Protein AF-A0A1J4VVX9-F1 (afdb_monomer)

Secondary structure (DSSP, 8-state):
-HHHHHHHHHHHHHHHHHHHHHHHHHHHS------SHHHHHHHHHHHTTSHHHHHHHHHHHHHHHHHHHHHTTS-HHHHHHHHTHHHHHHHHHHHHH-

pLDDT: mean 90.31, std 6.22, range [65.88, 97.25]

Foldseek 3Di:
DVVLLVLLVQLLLLLLQLVVLLVVLVVPQPDFPPPDPVRVVVSVVSSVPDVSNVSSVVSNVVSVVSLVVSVVVDDPVVSVVSNVCSVVSNVVCVVPPD

Solvent-accessible surface area (backbone atoms only — not comparable to full-atom values): 5157 Å² total; per-residue (Å²): 109,71,67,48,55,53,38,31,48,52,17,22,52,30,39,27,53,12,51,50,24,41,50,54,28,50,73,74,44,77,89,68,76,76,83,44,74,68,40,48,55,52,48,53,60,56,40,69,70,34,69,39,37,56,53,12,49,51,28,36,52,54,15,50,55,39,40,52,58,32,58,76,75,45,59,63,88,58,52,50,67,57,35,54,50,23,59,55,48,36,50,53,50,42,74,77,77,108

Sequence (98 aa):
MIKIILVVILSAVFSASGQMCFKAASNKTKPLQMNSIAGYLNYIGNVAKYPWIWLGLGSMGVSLVIWLIAVSQANLSLVYPIGSLYYIFVLALSHFFL

Mean predicted aligned error: 4.54 Å

Structure (mmCIF, N/CA/C/O backbone):
data_AF-A0A1J4VVX9-F1
#
_entry.id   AF-A0A1J4VVX9-F1
#
loop_
_atom_site.group_PDB
_atom_site.id
_atom_site.type_symbol
_atom_site.label_atom_id
_atom_site.label_alt_id
_atom_site.label_comp_id
_atom_site.label_asym_id
_atom_site.label_entity_id
_atom_site.label_seq_id
_atom_site.pdbx_PDB_ins_code
_atom_site.Cartn_x
_atom_site.Cartn_y
_atom_site.Cartn_z
_atom_site.occupancy
_atom_site.B_iso_or_equiv
_atom_site.auth_seq_id
_atom_site.auth_comp_id
_atom_site.auth_asym_id
_atom_site.auth_atom_id
_atom_site.pdbx_PDB_model_num
ATOM 1 N N . MET A 1 1 ? -16.045 -2.077 18.589 1.00 76.56 1 MET A N 1
ATOM 2 C CA . MET A 1 1 ? -14.988 -3.026 18.166 1.00 76.56 1 MET A CA 1
ATOM 3 C C . MET A 1 1 ? -15.163 -3.494 16.724 1.00 76.56 1 MET A C 1
ATOM 5 O O . MET A 1 1 ? -14.283 -3.198 15.933 1.00 76.56 1 MET A O 1
ATOM 9 N N . ILE A 1 2 ? -16.292 -4.107 16.334 1.00 87.94 2 ILE A N 1
ATOM 10 C CA . ILE A 1 2 ? -16.545 -4.545 14.937 1.00 87.94 2 ILE A CA 1
ATOM 11 C C . ILE A 1 2 ? -16.298 -3.457 13.883 1.00 87.94 2 ILE A C 1
ATOM 13 O O . ILE A 1 2 ? -15.640 -3.720 12.884 1.00 87.94 2 ILE A O 1
ATOM 17 N N . LYS A 1 3 ? -16.742 -2.218 14.133 1.00 90.31 3 LYS A N 1
ATOM 18 C CA . LYS A 1 3 ? -16.513 -1.099 13.203 1.00 90.31 3 LYS A CA 1
ATOM 19 C C . LYS A 1 3 ? -15.024 -0.879 12.902 1.00 90.31 3 LYS A C 1
ATOM 21 O O . LYS A 1 3 ? -14.666 -0.664 11.757 1.00 90.31 3 LYS A O 1
ATOM 26 N N . ILE A 1 4 ? -14.163 -0.993 13.911 1.00 90.94 4 ILE A N 1
ATOM 27 C CA . ILE A 1 4 ? -12.716 -0.773 13.778 1.00 90.94 4 ILE A CA 1
ATOM 28 C C . ILE A 1 4 ? -12.085 -1.906 12.971 1.00 90.94 4 ILE A C 1
ATOM 30 O O . ILE A 1 4 ? -11.304 -1.644 12.067 1.00 90.94 4 ILE A O 1
ATOM 34 N N . ILE A 1 5 ? -12.486 -3.152 13.241 1.00 92.50 5 ILE A N 1
ATOM 35 C CA . ILE A 1 5 ? -12.033 -4.321 12.477 1.00 92.50 5 ILE A CA 1
ATOM 36 C C . ILE A 1 5 ? -12.348 -4.130 10.986 1.00 92.50 5 ILE A C 1
ATOM 38 O O . ILE A 1 5 ? -11.467 -4.302 10.150 1.00 92.50 5 ILE A O 1
ATOM 42 N N . LEU A 1 6 ? -13.573 -3.706 10.657 1.00 93.69 6 LEU A N 1
ATOM 43 C CA . LEU A 1 6 ? -13.984 -3.449 9.273 1.00 93.69 6 LEU A CA 1
ATOM 44 C C . LEU A 1 6 ? -13.160 -2.335 8.614 1.00 93.69 6 LEU A C 1
ATOM 46 O O . LEU A 1 6 ? -12.743 -2.492 7.471 1.00 93.69 6 LEU A O 1
ATOM 50 N N . VAL A 1 7 ? -12.887 -1.240 9.329 1.00 93.88 7 VAL A N 1
ATOM 51 C CA . VAL A 1 7 ? -12.058 -0.131 8.822 1.00 93.88 7 VAL A CA 1
ATOM 52 C C . VAL A 1 7 ? -10.624 -0.598 8.549 1.00 93.88 7 VAL A C 1
ATOM 54 O O . VAL A 1 7 ? -10.067 -0.285 7.498 1.00 93.88 7 VAL A O 1
ATOM 57 N N . VAL A 1 8 ? -10.035 -1.395 9.445 1.00 94.62 8 VAL A N 1
ATOM 58 C CA . VAL A 1 8 ? -8.677 -1.932 9.260 1.00 94.62 8 VAL A CA 1
ATOM 59 C C . VAL A 1 8 ? -8.618 -2.902 8.083 1.00 94.62 8 VAL A C 1
ATOM 61 O O . VAL A 1 8 ? -7.711 -2.803 7.260 1.00 94.62 8 VAL A O 1
ATOM 64 N N . ILE A 1 9 ? -9.594 -3.806 7.962 1.00 94.75 9 ILE A N 1
ATOM 65 C CA . ILE A 1 9 ? -9.678 -4.734 6.826 1.00 94.75 9 ILE A CA 1
ATOM 66 C C . ILE A 1 9 ? -9.832 -3.958 5.515 1.00 94.75 9 ILE A C 1
ATOM 68 O O . ILE A 1 9 ? -9.162 -4.276 4.536 1.00 94.75 9 ILE A O 1
ATOM 72 N N . LEU A 1 10 ? -10.661 -2.913 5.495 1.00 95.50 10 LEU A N 1
ATOM 73 C CA . LEU A 1 10 ? -10.836 -2.074 4.314 1.00 95.50 10 LEU A CA 1
ATOM 74 C C . LEU A 1 10 ? -9.517 -1.401 3.906 1.00 95.50 10 LEU A C 1
ATOM 76 O O . LEU A 1 10 ? -9.131 -1.477 2.742 1.00 95.50 10 LEU A O 1
ATOM 80 N N . SER A 1 11 ? -8.788 -0.812 4.860 1.00 96.00 11 SER A N 1
ATOM 81 C CA . SER 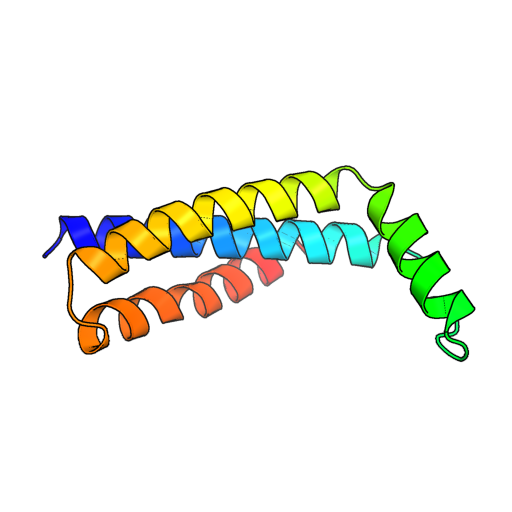A 1 11 ? -7.444 -0.270 4.611 1.00 96.00 11 SER A CA 1
ATOM 82 C C . SER A 1 11 ? -6.502 -1.347 4.063 1.00 96.00 11 SER A C 1
ATOM 84 O O . SER A 1 11 ? -5.847 -1.136 3.044 1.00 96.00 11 SER A O 1
ATOM 86 N N . ALA A 1 12 ? -6.490 -2.538 4.661 1.00 95.31 12 ALA A N 1
ATOM 87 C CA . ALA A 1 12 ? -5.661 -3.648 4.207 1.00 95.31 12 ALA A CA 1
ATOM 88 C C . ALA A 1 12 ? -5.964 -4.051 2.750 1.00 95.31 12 ALA A C 1
ATOM 90 O O . ALA A 1 12 ? -5.035 -4.252 1.968 1.00 95.31 12 ALA A O 1
ATOM 91 N N . VAL A 1 13 ? -7.235 -4.101 2.340 1.00 94.81 13 VAL A N 1
ATOM 92 C CA . VAL A 1 13 ? -7.622 -4.399 0.947 1.00 94.81 13 VAL A CA 1
ATOM 93 C C . VAL A 1 13 ? -7.134 -3.313 -0.020 1.00 94.81 13 VAL A C 1
ATOM 95 O O . VAL A 1 13 ? -6.573 -3.636 -1.071 1.00 94.81 13 VAL A O 1
ATOM 98 N N . PHE A 1 14 ? -7.280 -2.032 0.333 1.00 95.38 14 PHE A N 1
ATOM 99 C CA . PHE A 1 14 ? -6.775 -0.922 -0.487 1.00 95.38 14 PHE A CA 1
ATOM 100 C C . PHE A 1 14 ? -5.244 -0.910 -0.573 1.00 95.38 14 PHE A C 1
ATOM 102 O O . PHE A 1 14 ? -4.686 -0.700 -1.653 1.00 95.38 14 PHE A O 1
ATOM 109 N N . SER A 1 15 ? -4.545 -1.193 0.529 1.00 95.31 15 SER A N 1
ATOM 110 C CA . SER A 1 15 ? -3.089 -1.366 0.516 1.00 95.31 15 SER A CA 1
ATOM 111 C C . SER A 1 15 ? -2.678 -2.507 -0.413 1.00 95.31 15 SER A C 1
ATOM 113 O O . SER A 1 15 ? -1.761 -2.339 -1.216 1.00 95.31 15 SER A O 1
ATOM 115 N N . ALA A 1 16 ? -3.354 -3.659 -0.336 1.00 94.94 16 ALA A N 1
ATOM 116 C CA . ALA A 1 16 ? -3.013 -4.837 -1.136 1.00 94.94 16 ALA A CA 1
ATOM 117 C C . ALA A 1 16 ? -3.251 -4.586 -2.630 1.00 94.94 16 ALA A C 1
ATOM 119 O O . ALA A 1 16 ? -2.394 -4.888 -3.460 1.00 94.94 16 ALA A O 1
ATOM 120 N N . SER A 1 17 ? -4.360 -3.924 -2.956 1.00 93.44 17 SER A N 1
ATOM 121 C CA . SER A 1 17 ? -4.683 -3.482 -4.317 1.00 93.44 17 SER A CA 1
ATOM 122 C C . SER A 1 17 ? -3.662 -2.472 -4.854 1.00 93.44 17 SER A C 1
ATOM 124 O O . SER A 1 17 ? -3.262 -2.544 -6.015 1.00 93.44 17 SER A O 1
ATOM 126 N N . GLY A 1 18 ? -3.169 -1.557 -4.013 1.00 93.94 18 GLY A N 1
ATOM 127 C CA . GLY A 1 18 ? -2.116 -0.617 -4.408 1.00 93.94 18 GLY A CA 1
ATOM 128 C C . GLY A 1 18 ? -0.808 -1.326 -4.770 1.00 93.94 18 GLY A C 1
ATOM 129 O O . GLY A 1 18 ? -0.171 -1.018 -5.777 1.00 93.94 18 GLY A O 1
ATOM 130 N N . GLN A 1 19 ? -0.455 -2.346 -3.995 1.00 93.69 19 GLN A N 1
ATOM 131 C CA . GLN A 1 19 ?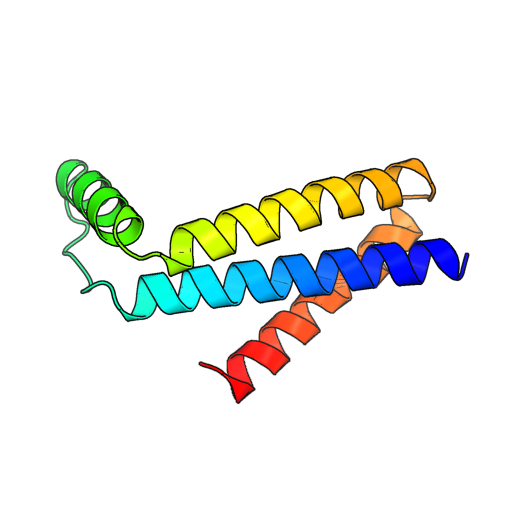 0.776 -3.120 -4.166 1.00 93.69 19 GLN A CA 1
ATOM 132 C C . GLN A 1 19 ? 0.733 -4.026 -5.395 1.00 93.69 19 GLN A C 1
ATOM 134 O O . GLN A 1 19 ? 1.720 -4.126 -6.125 1.00 93.69 19 GLN A O 1
ATOM 139 N N . MET A 1 20 ? -0.440 -4.582 -5.702 1.00 93.62 20 MET A N 1
ATOM 140 C CA . MET A 1 20 ? -0.714 -5.221 -6.990 1.00 93.62 20 MET A CA 1
ATOM 141 C C . MET A 1 20 ? -0.405 -4.289 -8.162 1.00 93.62 20 MET A C 1
ATOM 143 O O . MET A 1 20 ? 0.310 -4.667 -9.088 1.00 93.62 20 MET A O 1
ATOM 147 N N . CYS A 1 21 ? -0.916 -3.056 -8.111 1.00 92.19 21 CYS A N 1
ATOM 148 C CA . CYS A 1 21 ? -0.747 -2.084 -9.185 1.00 92.19 21 CYS A CA 1
ATOM 149 C C . CYS A 1 21 ? 0.728 -1.707 -9.386 1.00 92.19 21 CYS A C 1
ATOM 151 O O . CYS A 1 21 ? 1.202 -1.638 -10.522 1.00 92.19 21 CYS A O 1
ATOM 153 N N . PHE A 1 22 ? 1.485 -1.533 -8.299 1.00 91.94 22 PHE A N 1
ATOM 154 C CA . PHE A 1 22 ? 2.929 -1.291 -8.370 1.00 91.94 22 PHE A CA 1
ATOM 155 C C . PHE A 1 22 ? 3.688 -2.463 -8.971 1.00 91.94 22 PHE A C 1
ATOM 157 O O . PHE A 1 22 ? 4.566 -2.269 -9.819 1.00 91.94 22 PHE A O 1
ATOM 164 N N . LYS A 1 23 ? 3.334 -3.687 -8.578 1.00 92.06 23 LYS A N 1
ATOM 165 C CA . LYS A 1 23 ? 3.956 -4.884 -9.132 1.00 92.06 23 LYS A CA 1
ATOM 166 C C . LYS A 1 23 ? 3.612 -5.052 -10.614 1.00 92.06 23 LYS A C 1
ATOM 168 O O . LYS A 1 23 ? 4.511 -5.321 -11.404 1.00 92.06 23 LYS A O 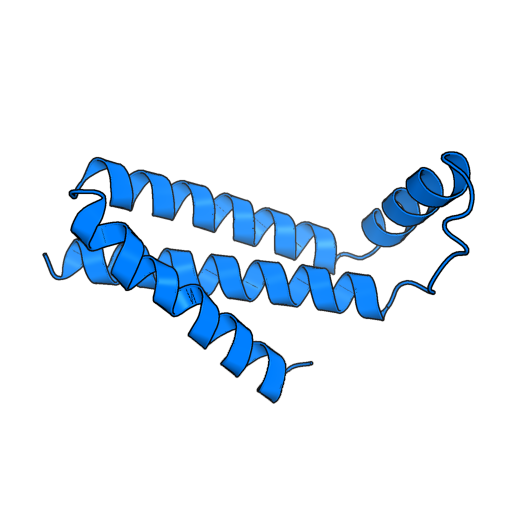1
ATOM 173 N N . ALA A 1 24 ? 2.371 -4.785 -11.017 1.00 89.69 24 ALA A N 1
ATOM 174 C CA . ALA A 1 24 ? 1.949 -4.791 -12.417 1.00 89.69 24 ALA A CA 1
ATOM 175 C C . ALA A 1 24 ? 2.691 -3.735 -13.260 1.00 89.69 24 ALA A C 1
ATOM 177 O O . ALA A 1 24 ? 3.144 -4.039 -14.365 1.00 89.69 24 ALA A O 1
ATOM 178 N N . ALA A 1 25 ? 2.866 -2.514 -12.742 1.00 88.12 25 ALA A N 1
ATOM 179 C CA . ALA A 1 25 ? 3.662 -1.470 -13.396 1.00 88.12 25 ALA A CA 1
ATOM 180 C C . ALA A 1 25 ? 5.139 -1.885 -13.539 1.00 88.12 25 ALA A C 1
ATOM 182 O O . ALA A 1 25 ? 5.750 -1.701 -14.595 1.00 88.12 25 ALA A O 1
ATOM 183 N N . SER A 1 26 ? 5.694 -2.502 -12.495 1.00 87.56 26 SER A N 1
ATOM 184 C CA . SER A 1 26 ? 7.081 -2.975 -12.485 1.00 87.56 26 SER A CA 1
ATOM 185 C C . SER A 1 26 ? 7.298 -4.124 -13.469 1.00 87.56 26 SER A C 1
ATOM 187 O O . SER A 1 26 ? 8.261 -4.093 -14.223 1.00 87.56 26 SER A O 1
ATOM 189 N N . ASN A 1 27 ? 6.374 -5.087 -13.549 1.00 88.19 27 ASN A N 1
ATOM 190 C CA . ASN A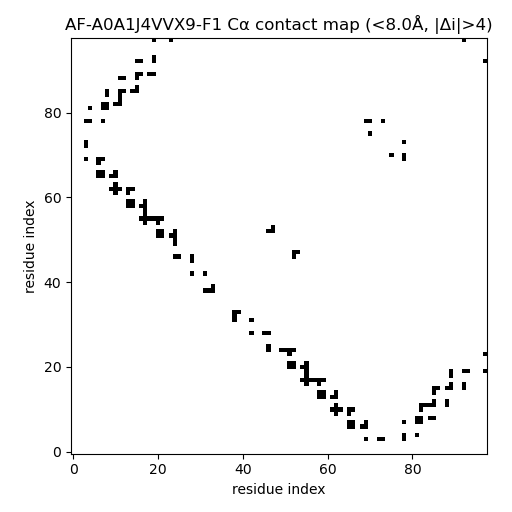 1 27 ? 6.461 -6.216 -14.485 1.00 88.19 27 ASN A CA 1
ATOM 191 C C . ASN A 1 27 ? 6.434 -5.770 -15.960 1.00 88.19 27 ASN A C 1
ATOM 193 O O . ASN A 1 27 ? 7.016 -6.433 -16.813 1.00 88.19 27 ASN A O 1
ATOM 197 N N . LYS A 1 28 ? 5.774 -4.646 -16.274 1.00 84.44 28 LYS A N 1
ATOM 198 C CA . LYS A 1 28 ? 5.758 -4.065 -17.629 1.00 84.44 28 LYS A CA 1
ATOM 199 C C . LYS A 1 28 ? 7.007 -3.241 -17.945 1.00 84.44 28 LYS A C 1
ATOM 201 O O . LYS A 1 28 ? 7.277 -2.946 -19.108 1.00 84.44 28 LYS A O 1
ATOM 206 N N . THR A 1 29 ? 7.777 -2.859 -16.930 1.00 83.56 29 THR A N 1
ATOM 207 C CA . THR A 1 29 ? 8.993 -2.068 -17.109 1.00 83.56 29 THR A CA 1
ATOM 208 C C . THR A 1 29 ? 10.175 -3.003 -17.340 1.00 83.56 29 THR A C 1
ATOM 210 O O . THR A 1 29 ? 10.429 -3.904 -16.547 1.00 83.56 29 THR A O 1
ATOM 213 N N . LYS A 1 30 ? 10.917 -2.806 -18.438 1.00 74.75 30 LYS A N 1
ATOM 214 C CA . LYS A 1 30 ? 12.115 -3.610 -18.716 1.00 74.75 30 LYS A CA 1
ATOM 215 C C . LYS A 1 30 ? 13.125 -3.452 -17.568 1.00 74.75 30 LYS A C 1
ATOM 217 O O . LYS A 1 30 ? 13.365 -2.313 -17.156 1.00 74.75 30 LYS A O 1
ATOM 222 N N . PRO A 1 31 ? 13.745 -4.542 -17.084 1.00 67.69 31 PRO A N 1
ATOM 223 C CA . PRO A 1 31 ? 14.815 -4.441 -16.102 1.00 67.69 31 PRO A CA 1
ATOM 224 C C . PRO A 1 31 ? 15.974 -3.650 -16.719 1.00 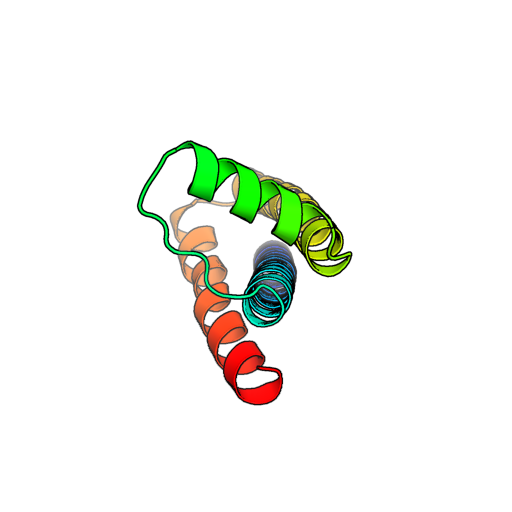67.69 31 PRO A C 1
ATOM 226 O O . PRO A 1 31 ? 16.554 -4.055 -17.726 1.00 67.69 31 PRO A O 1
ATOM 229 N N . LEU A 1 32 ? 16.266 -2.479 -16.154 1.00 70.19 32 LEU A N 1
ATOM 230 C CA . LEU A 1 32 ? 17.415 -1.667 -16.547 1.00 70.19 32 LEU A CA 1
ATOM 231 C C . LEU A 1 32 ? 18.643 -2.110 -15.752 1.00 70.19 32 LEU A C 1
ATOM 233 O O . LEU A 1 32 ? 18.525 -2.512 -14.595 1.00 70.19 32 LEU A O 1
ATOM 237 N N . GLN A 1 33 ? 19.829 -1.994 -16.353 1.00 65.88 33 GLN A N 1
ATOM 238 C CA . GLN A 1 33 ? 21.078 -2.124 -15.608 1.00 65.88 33 GLN A CA 1
ATOM 239 C C . GLN A 1 33 ? 21.165 -0.968 -14.605 1.00 65.88 33 GLN A C 1
ATOM 241 O O . GLN A 1 33 ? 21.434 0.178 -14.966 1.00 65.88 33 GLN A O 1
ATOM 246 N N . MET A 1 34 ? 20.897 -1.272 -13.338 1.00 72.44 34 MET A N 1
ATOM 247 C CA . MET A 1 34 ? 20.911 -0.339 -12.208 1.00 72.44 34 MET A CA 1
ATOM 248 C C . MET A 1 34 ? 22.345 -0.039 -11.738 1.00 72.44 34 MET A C 1
ATOM 250 O O . MET A 1 34 ? 22.658 -0.081 -10.553 1.00 72.44 34 MET A O 1
ATOM 254 N N . ASN A 1 35 ? 23.230 0.264 -12.688 1.00 79.00 35 ASN A N 1
ATOM 255 C CA . ASN A 1 35 ? 24.664 0.431 -12.439 1.00 79.00 35 ASN A CA 1
ATOM 256 C C . ASN A 1 35 ? 25.061 1.903 -12.226 1.00 79.00 35 ASN A C 1
ATOM 258 O O . ASN A 1 35 ? 26.225 2.200 -11.980 1.00 79.00 35 ASN A O 1
ATOM 262 N N . SER A 1 36 ? 24.115 2.843 -12.334 1.00 84.06 36 SER A N 1
ATOM 263 C CA . SER A 1 36 ? 24.359 4.274 -12.132 1.00 84.06 36 SER A CA 1
ATOM 264 C C . SER A 1 36 ? 23.118 5.000 -11.608 1.00 84.06 36 SER A C 1
ATOM 266 O O . SER A 1 36 ? 21.988 4.583 -11.867 1.00 84.06 36 SER A O 1
ATOM 268 N N . ILE A 1 37 ? 23.319 6.129 -10.916 1.00 83.50 37 ILE A N 1
ATOM 269 C CA . ILE A 1 37 ? 22.245 7.018 -10.424 1.00 83.50 37 ILE A CA 1
ATOM 270 C C . ILE A 1 37 ? 21.318 7.460 -11.569 1.00 83.50 37 ILE A C 1
ATOM 272 O O . ILE A 1 37 ? 20.097 7.465 -11.419 1.00 83.50 37 ILE A O 1
ATOM 276 N N . ALA A 1 38 ? 21.883 7.745 -12.746 1.00 84.62 38 ALA A N 1
ATOM 277 C CA . ALA A 1 38 ? 21.112 8.063 -13.945 1.00 84.62 38 ALA A CA 1
ATOM 278 C C . ALA A 1 38 ? 20.213 6.893 -14.395 1.00 84.62 38 ALA A C 1
ATOM 280 O O . ALA A 1 38 ? 19.099 7.116 -14.869 1.00 84.62 38 ALA A O 1
ATOM 281 N N . GLY A 1 39 ? 20.656 5.644 -14.211 1.00 84.88 39 GLY A N 1
ATOM 282 C CA . GLY A 1 39 ? 19.851 4.445 -14.459 1.00 84.88 39 GLY A CA 1
ATOM 283 C C . GLY A 1 39 ? 18.626 4.348 -13.544 1.00 84.88 39 GLY A C 1
ATOM 284 O O . GLY A 1 39 ? 17.532 4.055 -14.026 1.00 84.88 39 GLY A O 1
ATOM 285 N N . TYR A 1 40 ? 18.774 4.671 -12.254 1.00 83.94 40 TYR A N 1
ATOM 286 C CA . TYR A 1 40 ? 17.654 4.699 -11.300 1.00 83.94 40 TYR A CA 1
ATOM 287 C C . TYR A 1 40 ? 16.631 5.789 -11.634 1.00 83.94 40 TYR A C 1
ATOM 289 O O . TYR A 1 40 ? 15.431 5.514 -11.665 1.00 83.94 40 TYR A O 1
ATOM 297 N N . LEU A 1 41 ? 17.087 7.009 -11.939 1.00 86.69 41 LEU A N 1
ATOM 298 C CA . LEU A 1 41 ? 16.193 8.108 -12.325 1.00 86.69 41 LEU A CA 1
ATOM 299 C C . LEU A 1 41 ? 15.431 7.788 -13.618 1.00 86.69 41 LEU A C 1
ATOM 301 O O . LEU A 1 41 ? 14.224 8.018 -13.697 1.00 86.69 41 LEU A O 1
ATOM 305 N N . ASN A 1 42 ? 16.102 7.179 -14.601 1.00 86.25 42 ASN A N 1
ATOM 306 C CA . ASN A 1 42 ? 15.454 6.714 -15.827 1.00 86.25 42 ASN A CA 1
ATOM 307 C C . ASN A 1 42 ? 14.445 5.589 -15.570 1.00 86.25 42 ASN A C 1
ATOM 309 O O . ASN A 1 42 ? 13.385 5.571 -16.195 1.00 86.25 42 ASN A O 1
ATOM 313 N N . TYR A 1 43 ? 14.734 4.657 -14.657 1.00 86.62 43 TYR A N 1
ATOM 314 C CA . TYR A 1 43 ? 13.776 3.623 -14.265 1.00 86.62 43 TYR A CA 1
ATOM 315 C C . TYR A 1 43 ? 12.512 4.246 -13.674 1.00 86.62 43 TYR A C 1
ATOM 317 O O . TYR A 1 43 ? 11.420 3.978 -14.168 1.00 86.62 43 TYR A O 1
ATOM 325 N N . ILE A 1 44 ? 12.655 5.141 -12.692 1.00 86.25 44 ILE A N 1
ATOM 326 C CA . ILE A 1 44 ? 11.522 5.833 -12.061 1.00 86.25 44 ILE A CA 1
ATOM 327 C C . ILE A 1 44 ? 10.719 6.613 -13.107 1.00 86.25 44 ILE A C 1
ATOM 329 O O . ILE A 1 44 ? 9.499 6.476 -13.167 1.00 86.25 44 ILE A O 1
ATOM 333 N N . GLY A 1 45 ? 11.394 7.363 -13.983 1.00 87.69 45 GLY A N 1
ATOM 334 C CA . GLY A 1 45 ? 10.745 8.103 -15.065 1.00 87.69 45 GLY A CA 1
ATOM 335 C C . GLY A 1 45 ? 9.995 7.206 -16.055 1.00 87.69 45 GLY A C 1
ATOM 336 O O . GLY A 1 45 ? 8.962 7.605 -16.584 1.00 87.69 45 GLY A O 1
ATOM 337 N N . ASN A 1 46 ? 10.466 5.980 -16.295 1.00 87.81 46 ASN A N 1
ATOM 338 C CA . ASN A 1 46 ? 9.771 5.016 -17.148 1.00 87.81 46 ASN A CA 1
ATOM 339 C C . ASN A 1 46 ? 8.602 4.331 -16.432 1.00 87.81 46 ASN A C 1
ATOM 341 O O . ASN A 1 46 ? 7.541 4.186 -17.035 1.00 87.81 46 ASN A O 1
ATOM 345 N N . VAL A 1 47 ? 8.754 3.971 -15.156 1.00 88.38 47 VAL A N 1
ATOM 346 C CA . VAL A 1 47 ? 7.660 3.419 -14.342 1.00 88.38 47 VAL A CA 1
ATOM 347 C C . VAL A 1 47 ? 6.525 4.439 -14.203 1.00 88.38 47 VAL A C 1
ATOM 349 O O . VAL A 1 47 ? 5.357 4.077 -14.338 1.00 88.38 47 VAL A O 1
ATOM 352 N N . ALA A 1 48 ? 6.860 5.722 -14.026 1.00 89.25 48 ALA A N 1
ATOM 353 C CA . ALA A 1 48 ?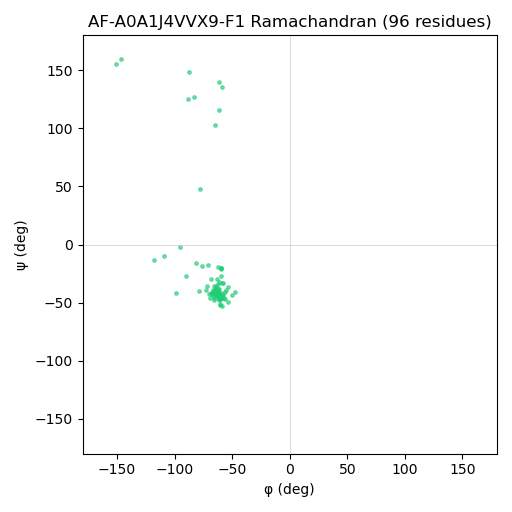 5.910 6.832 -13.915 1.00 89.25 48 ALA A CA 1
ATOM 354 C C . ALA A 1 48 ? 4.999 7.003 -15.149 1.00 89.25 48 ALA A C 1
ATOM 356 O O . ALA A 1 48 ? 3.930 7.602 -15.045 1.00 89.25 48 ALA A O 1
ATOM 357 N N . LYS A 1 49 ? 5.382 6.461 -16.314 1.00 89.56 49 LYS A N 1
ATOM 358 C CA . LYS A 1 49 ? 4.556 6.497 -17.535 1.00 89.56 49 LYS A CA 1
ATOM 359 C C . LYS A 1 49 ? 3.401 5.497 -17.502 1.00 89.56 49 LYS A C 1
ATOM 361 O O . LYS A 1 49 ? 2.460 5.637 -18.279 1.00 89.56 49 LYS A O 1
ATOM 366 N N . TYR A 1 50 ? 3.454 4.481 -16.640 1.00 90.44 50 TYR A N 1
ATOM 367 C CA . TYR A 1 50 ? 2.400 3.475 -16.576 1.00 90.44 50 TYR A CA 1
ATOM 368 C C . TYR A 1 50 ? 1.236 3.960 -15.708 1.00 90.44 50 TYR A C 1
ATOM 370 O O . TYR A 1 50 ? 1.448 4.252 -14.536 1.00 90.44 50 TYR A O 1
ATOM 378 N N . PRO A 1 51 ? -0.017 3.950 -16.199 1.00 89.38 51 PRO A N 1
ATOM 379 C CA . PRO A 1 51 ? -1.173 4.411 -15.419 1.00 89.38 51 PRO A CA 1
ATOM 380 C C . PRO A 1 51 ? -1.377 3.610 -14.122 1.00 89.38 51 PRO A C 1
ATOM 382 O O . PRO A 1 51 ? -1.864 4.137 -13.126 1.00 89.38 51 PRO A O 1
ATOM 385 N N . TRP A 1 52 ? -0.932 2.350 -14.108 1.00 91.06 52 TRP A N 1
ATOM 386 C CA . TRP A 1 52 ? -0.967 1.469 -12.943 1.00 91.06 52 TRP A CA 1
ATOM 387 C C . TRP A 1 52 ? -0.201 2.027 -11.736 1.00 91.06 52 TRP A C 1
ATOM 389 O O . TRP A 1 52 ? -0.646 1.828 -10.611 1.00 91.06 52 TRP A O 1
ATOM 399 N N . ILE A 1 53 ? 0.895 2.774 -11.928 1.00 92.81 53 ILE A N 1
ATOM 400 C CA . ILE A 1 53 ? 1.617 3.366 -10.790 1.00 92.81 53 ILE A CA 1
ATOM 401 C C . ILE A 1 53 ? 0.766 4.426 -10.085 1.00 92.81 53 ILE A C 1
ATOM 403 O O . ILE A 1 53 ? 0.723 4.476 -8.861 1.00 92.81 53 ILE A O 1
ATOM 407 N N . TRP A 1 54 ? 0.019 5.225 -10.845 1.00 93.25 54 TRP A N 1
ATOM 408 C CA . TRP A 1 54 ? -0.818 6.295 -10.312 1.00 93.25 54 TRP A CA 1
ATOM 409 C C . TRP A 1 54 ? -2.054 5.739 -9.614 1.00 93.25 54 TRP A C 1
ATOM 411 O O . TRP A 1 54 ? -2.405 6.204 -8.532 1.00 93.25 54 TRP A O 1
ATOM 421 N N . LEU A 1 55 ? -2.659 4.689 -10.177 1.00 93.44 55 LEU A N 1
ATOM 422 C CA . LEU A 1 55 ? -3.728 3.945 -9.508 1.00 93.44 55 LEU A CA 1
ATOM 423 C C . LEU A 1 55 ? -3.238 3.317 -8.198 1.00 93.44 55 LEU A C 1
ATOM 425 O O . LEU A 1 55 ? -3.922 3.412 -7.180 1.00 93.44 55 LEU A O 1
ATOM 429 N N . GLY A 1 56 ? -2.031 2.746 -8.196 1.00 93.94 56 GLY A N 1
ATOM 430 C CA . GLY A 1 56 ? -1.416 2.204 -6.988 1.00 93.94 56 GLY A CA 1
ATOM 431 C C . GLY A 1 56 ? -1.178 3.268 -5.914 1.00 93.94 56 GLY A C 1
ATOM 432 O O . GLY A 1 56 ? -1.527 3.057 -4.753 1.00 93.94 56 GLY A O 1
ATOM 433 N N . LEU A 1 57 ? -0.662 4.438 -6.309 1.00 94.75 57 LEU A N 1
ATOM 434 C CA . LEU A 1 57 ? -0.442 5.580 -5.417 1.00 94.75 57 LEU A CA 1
ATOM 435 C C . LEU A 1 57 ? -1.757 6.114 -4.848 1.00 94.75 57 LEU A C 1
ATOM 437 O O . LEU A 1 57 ? -1.846 6.344 -3.644 1.00 94.75 57 LEU A O 1
ATOM 441 N N . GLY A 1 58 ? -2.790 6.257 -5.681 1.00 95.88 58 GLY A N 1
ATOM 442 C CA . GLY A 1 58 ? -4.126 6.653 -5.234 1.00 95.88 58 GLY A CA 1
ATOM 443 C C . GLY A 1 58 ? -4.704 5.662 -4.224 1.00 95.88 58 GLY A C 1
ATOM 444 O O . GLY A 1 58 ? -5.171 6.066 -3.161 1.00 95.88 58 GLY A O 1
ATOM 445 N N . SER A 1 59 ? -4.592 4.359 -4.503 1.00 95.38 59 SER A N 1
ATOM 446 C CA . SER A 1 59 ? -5.042 3.295 -3.597 1.00 95.38 59 SER A CA 1
ATOM 447 C C . SER A 1 59 ? -4.290 3.313 -2.263 1.00 95.38 59 SER A C 1
ATOM 449 O O . SER A 1 59 ? -4.906 3.181 -1.206 1.00 95.38 59 SER A O 1
ATOM 451 N N . MET A 1 60 ? -2.971 3.534 -2.286 1.00 94.88 60 MET A N 1
ATOM 452 C CA . MET A 1 60 ? -2.177 3.711 -1.066 1.00 94.88 60 MET A CA 1
ATOM 453 C C . MET A 1 60 ? -2.560 4.974 -0.295 1.00 94.88 60 MET A C 1
ATOM 455 O O . MET A 1 60 ? -2.645 4.926 0.929 1.00 94.88 60 MET A O 1
ATOM 459 N N . GLY A 1 61 ? -2.824 6.084 -0.986 1.00 96.44 61 GLY A N 1
ATOM 460 C CA . GLY A 1 61 ? -3.274 7.326 -0.360 1.00 96.44 61 GLY A CA 1
ATOM 461 C C . GLY A 1 61 ? -4.610 7.148 0.363 1.00 96.44 61 GLY A C 1
ATOM 462 O O . GLY A 1 61 ? -4.731 7.503 1.534 1.00 96.44 61 GLY A O 1
ATOM 463 N N . VAL A 1 62 ? -5.589 6.518 -0.293 1.00 96.62 62 VAL A N 1
ATOM 464 C CA . VAL A 1 62 ? -6.881 6.176 0.327 1.00 96.62 62 VAL A CA 1
ATOM 465 C C . VAL A 1 62 ? -6.679 5.228 1.508 1.00 96.62 62 VAL A C 1
ATOM 467 O O . VAL A 1 62 ? -7.225 5.467 2.585 1.00 96.62 62 VAL A O 1
ATOM 470 N N . SER A 1 63 ? -5.851 4.194 1.344 1.00 96.12 63 SER A N 1
ATOM 471 C CA . SER A 1 63 ? -5.541 3.264 2.428 1.00 96.12 63 SER A CA 1
ATOM 472 C C . SER A 1 63 ? -4.947 3.966 3.648 1.00 96.12 63 SER A C 1
ATOM 474 O O . SER A 1 63 ? -5.365 3.685 4.770 1.00 96.12 63 SER A O 1
ATOM 476 N N . LEU A 1 64 ? -4.019 4.903 3.439 1.00 96.25 64 LEU A N 1
ATOM 477 C CA . LEU A 1 64 ? -3.387 5.670 4.507 1.00 96.25 64 LEU A CA 1
ATOM 478 C C . LEU A 1 64 ? -4.419 6.472 5.304 1.00 96.25 64 LEU A C 1
ATOM 480 O O . LEU A 1 64 ? -4.389 6.451 6.532 1.00 96.25 64 LEU A O 1
ATOM 484 N N . VAL A 1 65 ? -5.359 7.139 4.630 1.00 97.25 65 VAL A N 1
ATOM 485 C CA . VAL A 1 65 ? -6.428 7.890 5.307 1.00 97.25 65 VAL A CA 1
ATOM 486 C C . VAL A 1 65 ? -7.284 6.955 6.167 1.00 97.25 65 VAL A C 1
ATOM 488 O O . VA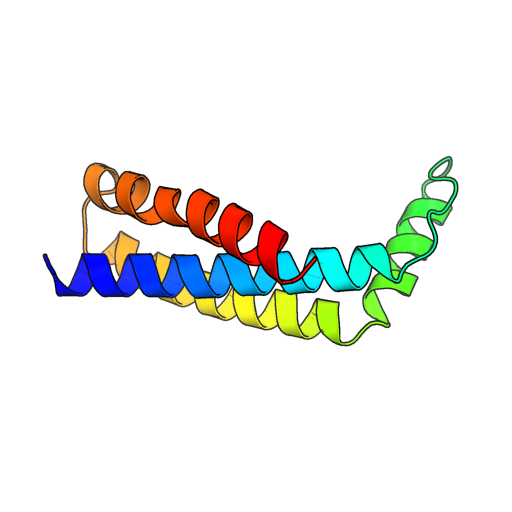L A 1 65 ? -7.522 7.241 7.341 1.00 97.25 65 VAL A O 1
ATOM 491 N N . ILE A 1 66 ? -7.697 5.807 5.623 1.00 95.81 66 ILE A N 1
ATOM 492 C CA . ILE A 1 66 ? -8.497 4.808 6.352 1.00 95.81 66 ILE A CA 1
ATOM 493 C C . ILE A 1 66 ? -7.703 4.234 7.539 1.00 95.81 66 ILE A C 1
ATOM 495 O O . ILE A 1 66 ? -8.250 4.059 8.629 1.00 95.81 66 ILE A O 1
ATOM 499 N N . TRP A 1 67 ? -6.405 3.990 7.357 1.00 95.19 67 TRP A N 1
ATOM 500 C CA . TRP A 1 67 ? -5.509 3.513 8.407 1.00 95.19 67 TRP A CA 1
ATOM 501 C C . TRP A 1 67 ? -5.394 4.511 9.563 1.00 95.19 67 TRP A C 1
ATOM 503 O O . TRP A 1 67 ? -5.530 4.129 10.725 1.00 95.19 67 TRP A O 1
ATOM 513 N N . LEU A 1 68 ? -5.209 5.799 9.262 1.00 95.00 68 LEU A N 1
ATOM 514 C CA . LEU A 1 68 ? -5.148 6.856 10.277 1.00 95.00 68 LEU A CA 1
ATOM 515 C C . LEU A 1 68 ? -6.454 6.953 11.076 1.00 95.00 68 LEU A C 1
ATOM 517 O O . LEU A 1 68 ? -6.417 7.123 12.294 1.00 95.00 68 LEU A O 1
ATOM 521 N N . ILE A 1 69 ? -7.600 6.773 10.414 1.00 94.25 69 ILE A N 1
ATOM 522 C CA . ILE A 1 69 ? -8.916 6.703 11.065 1.00 94.25 69 ILE A CA 1
ATOM 523 C C . ILE A 1 69 ? -9.013 5.486 11.999 1.00 94.25 69 ILE A C 1
ATOM 525 O O . ILE A 1 69 ? -9.627 5.580 13.061 1.00 94.25 69 ILE A O 1
ATOM 529 N N . ALA A 1 70 ? -8.432 4.340 11.638 1.00 93.75 70 ALA A N 1
ATOM 530 C CA . ALA A 1 70 ? -8.435 3.158 12.500 1.00 93.75 70 ALA A CA 1
ATOM 531 C C . ALA A 1 70 ? -7.554 3.340 13.743 1.00 93.75 70 ALA A C 1
ATOM 533 O O . ALA A 1 70 ? -7.985 3.029 14.856 1.00 93.75 70 ALA A O 1
ATOM 534 N N . VAL A 1 71 ? -6.335 3.857 13.559 1.00 94.25 71 VAL A N 1
ATOM 535 C CA . VAL A 1 71 ? -5.363 4.059 14.646 1.00 94.25 71 VAL A CA 1
ATOM 536 C C . VAL A 1 71 ? -5.813 5.157 15.611 1.00 94.25 71 VAL A C 1
ATOM 538 O O . VAL A 1 71 ? -5.531 5.066 16.800 1.00 94.25 71 VAL A O 1
ATOM 541 N N . SER A 1 72 ? -6.566 6.159 15.150 1.00 94.38 72 SER A N 1
ATOM 542 C CA . SER A 1 72 ? -7.117 7.189 16.041 1.00 94.38 72 SER A CA 1
ATOM 543 C C . SER A 1 72 ? -8.247 6.685 16.950 1.00 94.38 72 SER A C 1
ATOM 545 O O . SER A 1 72 ? -8.556 7.330 17.948 1.00 94.38 72 SER A O 1
ATOM 547 N N . GLN A 1 73 ? -8.861 5.540 16.631 1.00 91.62 73 GLN A N 1
ATOM 548 C CA . GLN A 1 73 ? -10.040 5.012 17.332 1.00 91.62 73 GLN A CA 1
ATOM 549 C C . GLN A 1 73 ? -9.765 3.768 18.191 1.00 91.62 73 GLN A C 1
ATOM 551 O O . GLN A 1 73 ? -10.649 3.340 18.937 1.00 91.62 73 GLN A O 1
ATOM 556 N N . ALA A 1 74 ? -8.583 3.154 18.092 1.00 93.00 74 ALA A N 1
ATOM 557 C CA . ALA A 1 74 ? -8.235 1.943 18.833 1.00 93.00 74 ALA A CA 1
ATOM 558 C C . ALA A 1 74 ? -6.758 1.871 19.213 1.00 93.00 74 ALA A C 1
ATOM 560 O O . ALA A 1 74 ? -5.888 2.449 18.572 1.00 93.00 74 ALA A O 1
ATOM 561 N N . ASN A 1 75 ? -6.479 1.048 20.224 1.00 92.00 75 ASN A N 1
ATOM 562 C CA . ASN A 1 75 ? -5.118 0.717 20.619 1.00 92.00 75 ASN A CA 1
ATOM 563 C C . ASN A 1 75 ? -4.361 0.012 19.485 1.00 92.00 75 ASN A C 1
ATOM 565 O O . ASN A 1 75 ? -4.877 -0.909 18.840 1.00 92.00 75 ASN A O 1
ATOM 569 N N . LEU A 1 76 ? -3.092 0.386 19.330 1.00 89.44 76 LEU A N 1
ATOM 570 C CA . LEU A 1 76 ? -2.163 -0.192 18.356 1.00 89.44 76 LEU A CA 1
ATOM 571 C C . LEU A 1 76 ? -2.080 -1.721 18.477 1.00 89.44 76 LEU A C 1
ATOM 573 O O . LEU A 1 76 ? -2.060 -2.410 17.460 1.00 89.44 76 LEU A O 1
ATOM 577 N N . SER A 1 77 ? -2.146 -2.255 19.702 1.00 91.50 77 SER A N 1
ATOM 578 C CA . SER A 1 77 ? -2.124 -3.696 19.986 1.00 91.50 77 SER A CA 1
ATOM 579 C C . SER A 1 77 ? -3.271 -4.481 19.344 1.00 91.50 77 SER A C 1
ATOM 581 O O . SER A 1 77 ? -3.153 -5.689 19.188 1.00 91.50 77 SER A O 1
ATOM 583 N N . LEU A 1 78 ? -4.377 -3.823 18.977 1.00 90.12 78 LEU A N 1
ATOM 584 C CA . LEU A 1 78 ? -5.496 -4.443 18.262 1.00 90.12 78 LEU A CA 1
ATOM 585 C C . LEU A 1 78 ? -5.427 -4.165 16.756 1.00 90.12 78 LEU A C 1
ATOM 587 O O . LEU A 1 78 ? -5.669 -5.061 15.950 1.00 90.12 78 LEU A O 1
ATOM 591 N N . VAL A 1 79 ? -5.080 -2.935 16.371 1.00 93.44 79 VAL A N 1
ATOM 592 C CA . VAL A 1 79 ? -5.051 -2.507 14.965 1.00 93.44 79 VAL A CA 1
ATOM 593 C C . VAL A 1 79 ? -3.943 -3.208 14.177 1.00 93.44 79 VAL A C 1
ATOM 595 O O . VAL A 1 79 ? -4.191 -3.648 13.058 1.00 93.44 79 VAL A O 1
ATOM 598 N N . TYR A 1 80 ? -2.749 -3.373 14.750 1.00 93.19 80 TYR A N 1
ATOM 599 C CA . TYR A 1 80 ? -1.611 -3.984 14.053 1.00 93.19 80 TYR A CA 1
ATOM 600 C C . TYR A 1 80 ? -1.820 -5.467 13.708 1.00 93.19 80 TYR A C 1
ATOM 602 O O . TYR A 1 80 ? -1.600 -5.826 12.549 1.00 93.19 80 TYR A O 1
ATOM 610 N N . PRO A 1 81 ? -2.282 -6.335 14.632 1.00 94.12 81 PRO A N 1
ATOM 611 C CA . PRO A 1 81 ? -2.573 -7.728 14.298 1.00 94.12 81 PRO A CA 1
ATOM 612 C C . PRO A 1 81 ? -3.614 -7.876 13.190 1.00 94.12 81 PRO A C 1
ATOM 614 O O . PRO A 1 81 ? -3.402 -8.645 12.258 1.00 94.12 81 PRO A O 1
ATOM 617 N N . ILE A 1 82 ? -4.702 -7.101 13.226 1.00 93.12 82 ILE A N 1
ATOM 618 C CA . ILE A 1 82 ? -5.713 -7.135 12.157 1.00 93.12 82 ILE A CA 1
ATOM 619 C C . ILE A 1 82 ? -5.127 -6.574 10.858 1.00 93.12 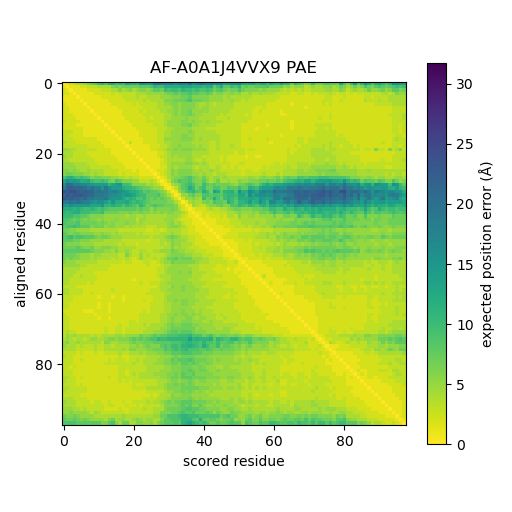82 ILE A C 1
ATOM 621 O O . ILE A 1 82 ? -5.329 -7.140 9.788 1.00 93.12 82 ILE A O 1
ATOM 625 N N . GLY A 1 83 ? -4.358 -5.490 10.951 1.00 92.69 83 GLY A N 1
ATOM 626 C CA . GLY A 1 83 ? -3.676 -4.877 9.818 1.00 92.69 83 GLY A CA 1
ATOM 627 C C . GLY A 1 83 ? -2.729 -5.845 9.116 1.00 92.69 83 GLY A C 1
ATOM 628 O O . GLY A 1 83 ? -2.640 -5.812 7.895 1.00 92.69 83 GLY A O 1
ATOM 629 N N . SER A 1 84 ? -2.096 -6.767 9.848 1.00 94.31 84 SER A N 1
ATOM 630 C CA . SER A 1 84 ? -1.213 -7.793 9.276 1.00 94.31 84 SER A CA 1
ATOM 631 C C . SER A 1 84 ? -1.920 -8.761 8.315 1.00 94.31 84 SER A C 1
ATOM 633 O O . SER A 1 84 ? -1.265 -9.341 7.449 1.00 94.31 84 SER A O 1
ATOM 635 N N . LEU A 1 85 ? -3.256 -8.868 8.360 1.00 93.06 85 LEU A N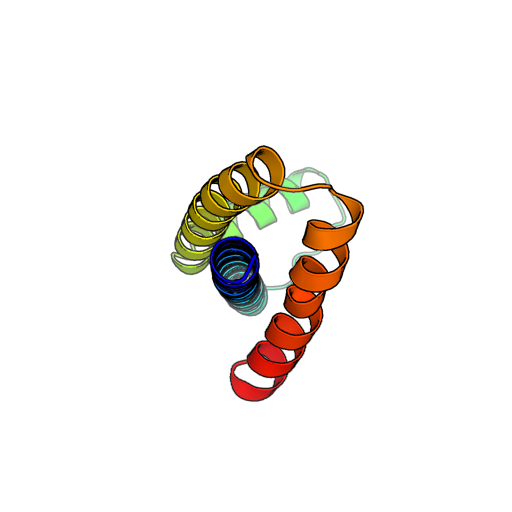 1
ATOM 636 C CA . LEU A 1 85 ? -4.031 -9.630 7.370 1.00 93.06 85 LEU A CA 1
ATOM 637 C C . LEU A 1 85 ? -3.845 -9.091 5.943 1.00 93.06 85 LEU A C 1
ATOM 639 O O . LEU A 1 85 ? -4.029 -9.831 4.979 1.00 93.06 85 LEU A O 1
ATOM 643 N N . TYR A 1 86 ? -3.401 -7.838 5.797 1.00 94.12 86 TYR A N 1
ATOM 644 C CA . TYR A 1 86 ? -2.920 -7.284 4.532 1.00 94.12 86 TYR A CA 1
ATOM 645 C C . TYR A 1 86 ? -1.931 -8.215 3.817 1.00 94.12 86 TYR A C 1
ATOM 647 O O . TYR A 1 86 ? -2.044 -8.388 2.606 1.00 94.12 86 TYR A O 1
ATOM 655 N N . TYR A 1 87 ? -1.003 -8.859 4.535 1.00 94.12 87 TYR A N 1
ATOM 656 C CA . TYR A 1 87 ? -0.035 -9.772 3.917 1.00 94.12 87 TYR A CA 1
ATOM 657 C C . TYR A 1 87 ? -0.716 -10.989 3.284 1.00 94.12 87 TYR A C 1
ATOM 659 O O . TYR A 1 87 ? -0.303 -11.437 2.216 1.00 94.12 87 TYR A O 1
ATOM 667 N N . ILE A 1 88 ? -1.795 -11.481 3.898 1.00 95.19 88 ILE A N 1
ATOM 668 C CA . ILE A 1 88 ? -2.606 -12.575 3.353 1.00 95.19 88 ILE A CA 1
ATOM 669 C C . ILE A 1 88 ? -3.329 -12.106 2.089 1.00 95.19 88 ILE A C 1
ATOM 671 O O . ILE A 1 88 ? -3.341 -12.826 1.094 1.00 95.19 88 ILE A O 1
ATOM 675 N N . PHE A 1 89 ? -3.882 -10.889 2.088 1.00 92.94 89 PHE A N 1
ATOM 676 C CA . PHE A 1 89 ? -4.511 -10.323 0.893 1.00 92.94 89 PHE A CA 1
ATOM 677 C C . PHE A 1 89 ? -3.512 -10.125 -0.242 1.00 92.94 89 PHE A C 1
ATOM 679 O O . PHE A 1 89 ? -3.824 -10.474 -1.375 1.00 92.94 89 PHE A O 1
ATOM 686 N N . VAL A 1 90 ? -2.306 -9.626 0.042 1.00 94.00 90 VAL A N 1
ATOM 687 C CA . VAL A 1 90 ? -1.245 -9.515 -0.969 1.00 94.00 90 VAL A CA 1
ATOM 688 C C . VAL A 1 90 ? -0.891 -10.884 -1.526 1.00 94.00 90 VAL A C 1
ATOM 690 O O . VAL A 1 90 ? -0.831 -11.022 -2.742 1.00 94.00 90 VAL A O 1
ATOM 693 N N . LEU A 1 91 ? -0.700 -11.892 -0.670 1.00 94.12 91 LEU A N 1
ATOM 694 C CA . LEU A 1 91 ? -0.405 -13.254 -1.107 1.00 94.12 91 LEU A CA 1
ATOM 695 C C . LEU A 1 91 ? -1.517 -13.791 -2.012 1.00 94.12 91 LEU A C 1
ATOM 697 O O . LEU A 1 91 ? -1.235 -14.193 -3.139 1.00 94.12 91 LEU A O 1
ATOM 701 N N . ALA A 1 92 ? -2.770 -13.738 -1.559 1.00 92.50 92 ALA A N 1
ATOM 702 C CA . ALA A 1 92 ? -3.913 -14.243 -2.310 1.00 92.50 92 ALA A CA 1
ATOM 703 C C . ALA A 1 92 ? -4.061 -13.520 -3.653 1.00 92.50 92 ALA A C 1
ATOM 705 O O . ALA A 1 92 ? -4.096 -14.155 -4.703 1.00 92.50 92 ALA A O 1
ATOM 706 N N . LEU A 1 93 ? -4.079 -12.188 -3.635 1.00 91.00 93 LEU A N 1
ATOM 707 C CA . LEU A 1 93 ? -4.208 -11.398 -4.850 1.00 91.00 93 LEU A CA 1
ATOM 708 C C . LEU A 1 93 ? -3.014 -11.621 -5.791 1.00 91.00 93 LEU A C 1
ATOM 710 O O . LEU A 1 93 ? -3.208 -11.725 -6.996 1.00 91.00 93 LEU A O 1
ATOM 714 N N . SER A 1 94 ? -1.792 -11.756 -5.263 1.00 90.12 94 SER A N 1
ATOM 715 C CA . SER A 1 94 ? -0.609 -12.048 -6.083 1.00 90.12 94 SER A CA 1
ATOM 716 C C . SER A 1 94 ? -0.718 -13.392 -6.769 1.00 90.12 94 SER A C 1
ATOM 718 O O . SER A 1 94 ? -0.467 -13.459 -7.957 1.00 90.12 94 SER A O 1
ATOM 720 N N . HIS A 1 95 ? -1.182 -14.422 -6.068 1.00 89.75 95 HIS A N 1
ATOM 721 C CA . HIS A 1 95 ? -1.330 -15.750 -6.642 1.00 89.75 95 HIS A CA 1
ATOM 722 C C . HIS A 1 95 ? -2.395 -15.815 -7.747 1.00 89.75 95 HIS A C 1
ATOM 724 O O . HIS A 1 95 ? -2.233 -16.565 -8.704 1.00 89.75 95 HIS A O 1
ATOM 730 N N . PHE A 1 96 ? -3.486 -15.052 -7.620 1.00 88.12 96 PHE A N 1
ATOM 731 C CA . PHE A 1 96 ? -4.588 -15.098 -8.586 1.00 88.12 96 PHE A CA 1
ATOM 732 C C . PHE A 1 96 ? -4.448 -14.114 -9.757 1.00 88.12 96 PHE A C 1
ATOM 734 O O . PHE A 1 96 ? -5.013 -14.374 -10.818 1.00 88.12 96 PHE A O 1
ATOM 741 N N . PHE A 1 97 ? -3.744 -12.988 -9.585 1.00 85.38 97 PHE A N 1
ATOM 742 C CA . PHE A 1 97 ? -3.714 -11.897 -10.572 1.00 85.38 97 PHE A CA 1
ATOM 743 C C . PHE A 1 97 ? -2.331 -11.589 -11.170 1.00 85.38 97 PHE A C 1
ATOM 745 O O . PHE A 1 97 ? -2.277 -10.839 -12.149 1.00 85.38 97 PHE A O 1
ATOM 752 N N . LEU A 1 98 ? -1.228 -12.102 -10.608 1.00 82.50 98 LEU A N 1
ATOM 753 C CA . LEU A 1 98 ? 0.146 -11.838 -11.068 1.00 82.50 98 LEU A CA 1
ATOM 754 C C . LEU A 1 98 ? 0.935 -13.121 -11.326 1.00 82.50 98 LEU A C 1
ATOM 756 O O . LEU A 1 98 ? 1.785 -13.057 -12.241 1.00 82.50 98 LEU A O 1
#

Nearest PDB structures (foldseek):
  5jsb-assembly1_B  TM=3.637E-01  e=7.011E+00  synthetic construct

Radius of gyration: 16.05 Å; Cα contacts (8 Å, |Δi|>4): 97; chains: 1; bounding box: 41×24×39 Å